Protein AF-A0A7Z9FIU4-F1 (afdb_monomer_lite)

pLDDT: mean 90.46, std 8.04, range [56.28, 97.62]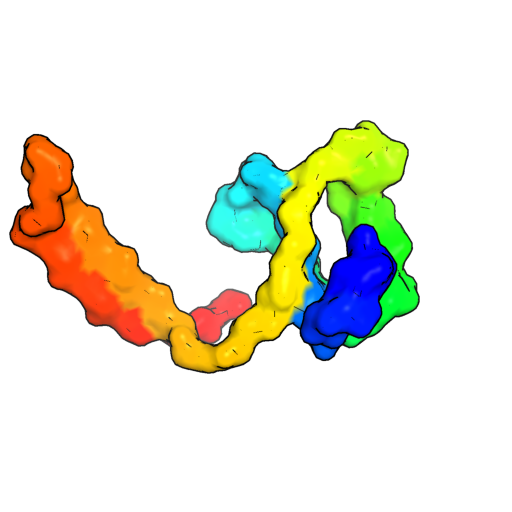

Foldseek 3Di:
DLVVCVVQPDFKWKAAPPDDPCPLIDTDGDPVCVVVSCVVQCVVVVGDIDIGHDDDDFDKDWDFDDDPNDTPDIDIDTDDDPD

Structure (mmCIF, N/CA/C/O backbone):
data_AF-A0A7Z9FIU4-F1
#
_entry.id   AF-A0A7Z9FIU4-F1
#
loop_
_atom_site.group_PDB
_atom_site.id
_atom_site.type_symbol
_atom_site.label_atom_id
_atom_site.label_alt_id
_atom_site.label_comp_id
_atom_site.label_asym_id
_atom_site.label_entity_id
_atom_site.label_seq_id
_atom_site.pdbx_PDB_ins_code
_atom_site.Cartn_x
_atom_site.Cartn_y
_atom_site.Cartn_z
_atom_site.occupancy
_atom_site.B_iso_or_equiv
_atom_site.auth_seq_id
_atom_site.auth_comp_id
_atom_site.auth_asym_id
_atom_site.auth_atom_id
_atom_site.pdbx_PDB_model_num
ATOM 1 N N . MET A 1 1 ? 5.275 11.454 -10.369 1.00 73.12 1 MET A N 1
ATOM 2 C CA . MET A 1 1 ? 5.515 10.038 -10.008 1.00 73.12 1 MET A CA 1
ATOM 3 C C . MET A 1 1 ? 7.000 9.700 -10.056 1.00 73.12 1 MET A C 1
ATOM 5 O O . MET A 1 1 ? 7.539 9.409 -9.005 1.00 73.12 1 MET A O 1
ATOM 9 N N . VAL A 1 2 ? 7.698 9.884 -11.185 1.00 81.50 2 VAL A N 1
ATOM 10 C CA . VAL A 1 2 ? 9.169 9.695 -11.284 1.00 81.50 2 VAL A CA 1
ATOM 11 C C . VAL A 1 2 ? 9.953 10.412 -10.170 1.00 81.50 2 VAL A C 1
ATOM 13 O O . VAL A 1 2 ? 10.712 9.784 -9.443 1.00 81.50 2 VAL A O 1
ATOM 16 N N . ASN A 1 3 ? 9.708 11.711 -9.950 1.00 89.19 3 ASN A N 1
ATOM 17 C CA . ASN A 1 3 ? 10.376 12.455 -8.868 1.00 89.19 3 ASN A CA 1
ATOM 18 C C . ASN A 1 3 ? 10.035 11.939 -7.461 1.00 89.19 3 ASN A C 1
ATOM 20 O O . ASN A 1 3 ? 10.842 12.086 -6.550 1.00 89.19 3 ASN A O 1
ATOM 24 N N . PHE A 1 4 ? 8.849 11.351 -7.280 1.00 89.94 4 PHE A N 1
ATOM 25 C CA . PHE A 1 4 ? 8.459 10.750 -6.007 1.00 89.94 4 PHE A CA 1
ATOM 26 C C . PHE A 1 4 ? 9.228 9.446 -5.779 1.00 89.94 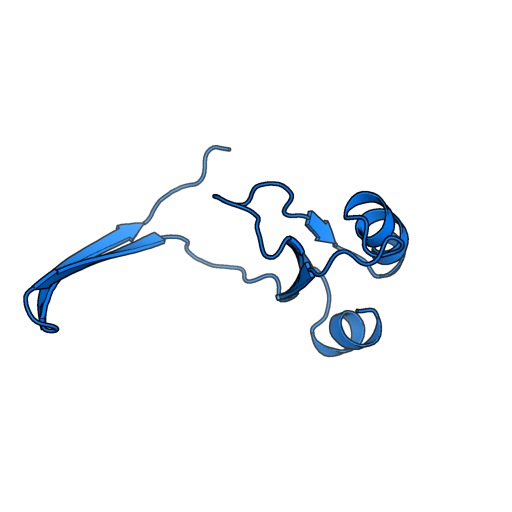4 PHE A C 1
ATOM 28 O O . PHE A 1 4 ? 9.869 9.317 -4.744 1.00 89.94 4 PHE A O 1
ATOM 35 N N . GLY A 1 5 ? 9.269 8.545 -6.769 1.00 90.31 5 GLY A N 1
ATOM 36 C CA . GLY A 1 5 ? 10.051 7.304 -6.694 1.00 90.31 5 GLY A CA 1
ATOM 37 C C . GLY A 1 5 ? 11.551 7.551 -6.498 1.00 90.31 5 GLY A C 1
ATOM 38 O O . GLY A 1 5 ? 12.187 6.882 -5.697 1.00 90.31 5 GLY A O 1
ATOM 39 N N . LYS A 1 6 ? 12.124 8.587 -7.126 1.00 91.62 6 LYS A N 1
ATOM 40 C CA . LYS A 1 6 ? 13.521 8.994 -6.868 1.00 91.62 6 LYS A CA 1
ATOM 41 C C . LYS A 1 6 ? 13.758 9.497 -5.444 1.00 91.62 6 LYS A C 1
ATOM 43 O O . LYS A 1 6 ? 14.866 9.360 -4.939 1.00 91.62 6 LYS A O 1
ATOM 48 N N . LYS A 1 7 ? 12.748 10.114 -4.824 1.00 94.56 7 LYS A N 1
ATOM 49 C CA . LYS A 1 7 ? 12.841 10.675 -3.471 1.00 94.56 7 LYS A CA 1
ATOM 50 C C . LYS A 1 7 ? 12.622 9.618 -2.388 1.00 94.56 7 LYS A C 1
ATOM 52 O O . LYS A 1 7 ? 13.361 9.626 -1.413 1.00 94.56 7 LYS A O 1
ATOM 57 N N . MET A 1 8 ? 11.613 8.762 -2.548 1.00 93.19 8 MET A N 1
ATOM 58 C CA . MET A 1 8 ? 11.257 7.736 -1.559 1.00 93.19 8 MET A CA 1
ATOM 59 C C . MET A 1 8 ? 12.039 6.432 -1.744 1.00 93.19 8 MET A C 1
ATOM 61 O O . MET A 1 8 ? 12.146 5.645 -0.815 1.00 93.19 8 MET A O 1
ATOM 65 N N . GLY A 1 9 ? 12.614 6.211 -2.928 1.00 93.38 9 GLY A N 1
ATOM 66 C CA . GLY A 1 9 ? 13.107 4.900 -3.326 1.00 93.38 9 GLY A CA 1
ATOM 67 C C . GLY A 1 9 ? 11.985 4.030 -3.892 1.00 93.38 9 GLY A C 1
ATOM 68 O O . GLY A 1 9 ? 10.814 4.405 -3.890 1.00 93.38 9 GLY A O 1
ATOM 69 N N . TYR A 1 10 ? 12.375 2.875 -4.424 1.00 94.62 10 TYR A N 1
ATOM 70 C CA . TYR A 1 10 ? 11.453 1.831 -4.863 1.00 94.62 10 TYR A CA 1
ATOM 71 C C . TYR A 1 10 ? 11.603 0.608 -3.944 1.00 94.62 10 TYR A C 1
ATOM 73 O O . TYR A 1 10 ? 12.716 0.375 -3.460 1.00 94.62 10 TYR A O 1
ATOM 81 N N . PRO A 1 11 ? 10.545 -0.202 -3.754 1.00 96.62 11 PRO A N 1
ATOM 82 C CA . PRO A 1 11 ? 9.243 -0.124 -4.426 1.00 96.62 11 PRO A CA 1
ATOM 83 C C . PRO A 1 11 ? 8.339 1.024 -3.964 1.00 96.62 11 PRO A C 1
ATOM 85 O O . PRO A 1 11 ? 8.405 1.482 -2.827 1.00 96.62 11 PRO A O 1
ATOM 88 N N . ILE A 1 12 ? 7.457 1.458 -4.865 1.00 96.56 12 ILE A N 1
ATOM 89 C CA . ILE A 1 12 ? 6.323 2.334 -4.543 1.00 96.56 12 ILE A CA 1
ATOM 90 C C . ILE A 1 12 ? 5.014 1.636 -4.899 1.00 96.56 12 ILE A C 1
ATOM 92 O O . ILE A 1 12 ? 4.987 0.738 -5.744 1.00 96.56 12 ILE A O 1
ATOM 96 N N . ILE A 1 13 ? 3.921 2.077 -4.286 1.00 95.31 13 ILE A N 1
ATOM 97 C CA . ILE A 1 13 ? 2.581 1.567 -4.555 1.00 95.31 13 ILE A CA 1
ATOM 98 C C . ILE A 1 13 ? 1.751 2.607 -5.311 1.00 95.31 13 ILE A C 1
ATOM 100 O O . ILE A 1 13 ? 1.707 3.777 -4.930 1.00 95.31 13 ILE A O 1
ATOM 104 N N . LEU A 1 14 ? 1.071 2.167 -6.369 1.00 94.44 14 LEU A N 1
ATOM 105 C CA . LEU A 1 14 ? 0.084 2.941 -7.121 1.00 94.44 14 LEU A CA 1
ATOM 106 C C . LEU A 1 14 ? -1.316 2.366 -6.876 1.00 94.44 14 LEU A C 1
ATOM 108 O O . LEU A 1 14 ? -1.505 1.154 -6.980 1.00 94.44 14 LEU A O 1
ATOM 112 N N . LYS A 1 15 ? -2.301 3.218 -6.562 1.00 93.56 15 LYS A N 1
ATOM 113 C CA . LYS A 1 15 ? -3.681 2.783 -6.249 1.00 93.56 15 LYS A CA 1
ATOM 114 C C . LYS A 1 15 ? -4.731 3.740 -6.826 1.00 93.56 15 LYS A C 1
ATOM 116 O O . LYS A 1 15 ? -4.530 4.952 -6.721 1.00 93.56 15 LYS A O 1
ATOM 121 N N . PRO A 1 16 ? -5.859 3.273 -7.389 1.00 91.19 16 PRO A N 1
ATOM 122 C CA . PRO A 1 16 ? -6.977 4.147 -7.731 1.00 91.19 16 PRO A CA 1
ATOM 123 C C . PRO A 1 16 ? -7.564 4.782 -6.472 1.00 91.19 16 PRO A C 1
ATOM 125 O O . PRO A 1 16 ? -7.561 4.175 -5.401 1.00 91.19 16 PRO A O 1
ATOM 128 N N . ARG A 1 17 ? -8.095 6.002 -6.583 1.00 88.31 17 ARG A N 1
ATOM 129 C CA . ARG A 1 17 ? -8.708 6.683 -5.425 1.00 88.31 17 ARG A CA 1
ATOM 130 C C . ARG A 1 17 ? -10.046 6.077 -5.010 1.00 88.31 17 ARG A C 1
ATOM 132 O O . ARG A 1 17 ? -10.448 6.225 -3.863 1.00 88.31 17 ARG A O 1
ATOM 139 N N . ASP A 1 18 ? -10.721 5.438 -5.950 1.00 85.38 18 ASP A N 1
ATOM 140 C CA . ASP A 1 18 ? -12.009 4.763 -5.824 1.00 85.38 18 ASP A CA 1
ATOM 141 C C . ASP A 1 18 ? -11.871 3.236 -5.669 1.00 85.38 18 ASP A C 1
ATOM 143 O O . ASP A 1 18 ? -12.869 2.517 -5.678 1.00 85.38 18 ASP A O 1
ATOM 147 N N . GLY A 1 19 ? -10.645 2.727 -5.494 1.00 73.56 19 GLY A N 1
ATOM 148 C CA . GLY A 1 19 ? -10.385 1.308 -5.267 1.00 73.56 19 GLY A CA 1
ATOM 149 C C . GLY A 1 19 ? -10.847 0.845 -3.882 1.00 73.56 19 GLY A C 1
ATOM 150 O O . GLY A 1 19 ? -10.475 1.424 -2.863 1.00 73.56 19 GLY A O 1
ATOM 151 N N . ALA A 1 20 ? -11.622 -0.240 -3.835 1.00 73.31 20 ALA A N 1
ATOM 152 C CA . ALA A 1 20 ? -11.998 -0.919 -2.595 1.00 73.31 20 ALA A CA 1
ATOM 153 C C . ALA A 1 20 ? -11.083 -2.126 -2.333 1.00 73.31 20 ALA A C 1
ATOM 155 O O . ALA A 1 20 ? -10.779 -2.878 -3.257 1.00 73.31 20 ALA A O 1
ATOM 156 N N . GLY A 1 21 ? -10.670 -2.333 -1.076 1.00 66.69 21 GLY A N 1
ATOM 157 C CA . GLY A 1 21 ? -10.012 -3.572 -0.632 1.00 66.69 21 GLY A CA 1
ATOM 158 C C . GLY A 1 21 ? -8.772 -3.966 -1.441 1.00 66.69 21 GLY A C 1
ATOM 159 O O . GLY A 1 21 ? -8.702 -5.086 -1.932 1.00 66.69 21 GLY A O 1
ATOM 160 N N . ALA A 1 22 ? -7.835 -3.032 -1.634 1.00 70.00 22 ALA A N 1
ATOM 161 C CA . ALA A 1 22 ? -6.621 -3.199 -2.446 1.00 70.00 22 ALA A CA 1
ATOM 162 C C . ALA A 1 22 ? -6.844 -3.536 -3.938 1.00 70.00 22 ALA A C 1
ATOM 164 O O . ALA A 1 22 ? -5.872 -3.743 -4.667 1.00 70.00 22 ALA A O 1
ATOM 165 N N . SER A 1 23 ? -8.084 -3.520 -4.436 1.00 79.31 23 SER A N 1
ATOM 166 C CA . SER A 1 23 ? -8.372 -3.721 -5.857 1.00 79.31 23 SER A CA 1
ATOM 167 C C . SER A 1 23 ? -7.598 -2.733 -6.733 1.00 79.31 23 SER A C 1
ATOM 169 O O . SER A 1 23 ? -7.507 -1.544 -6.419 1.00 79.31 23 SER A O 1
ATOM 171 N N . ALA A 1 24 ? -7.028 -3.252 -7.825 1.00 84.56 24 ALA A N 1
ATOM 172 C CA . ALA A 1 24 ? -6.192 -2.510 -8.769 1.00 84.56 24 ALA A CA 1
ATOM 173 C C . ALA A 1 24 ? -4.997 -1.775 -8.122 1.00 84.56 24 ALA A C 1
ATOM 175 O O . ALA A 1 24 ? -4.542 -0.752 -8.631 1.00 84.56 24 ALA A O 1
ATOM 176 N N . THR A 1 25 ? -4.465 -2.307 -7.018 1.00 90.00 25 THR A N 1
ATOM 177 C CA . THR A 1 25 ? -3.201 -1.854 -6.423 1.00 90.00 25 THR A CA 1
ATOM 178 C C . THR A 1 25 ? -2.016 -2.454 -7.172 1.00 90.00 25 THR A C 1
ATOM 180 O O . THR A 1 25 ? -1.933 -3.667 -7.344 1.00 90.00 25 THR A O 1
ATOM 183 N N . TRP A 1 26 ? -1.068 -1.608 -7.570 1.00 92.56 26 TRP A N 1
ATOM 184 C CA . TRP A 1 26 ? 0.156 -2.013 -8.253 1.00 92.56 26 TRP A CA 1
ATOM 185 C C . TRP A 1 26 ? 1.371 -1.721 -7.388 1.00 92.56 26 TRP A C 1
ATOM 187 O O . TRP A 1 26 ? 1.560 -0.592 -6.932 1.00 92.56 26 TRP A O 1
ATOM 197 N N . ARG A 1 27 ? 2.233 -2.723 -7.216 1.00 94.44 27 ARG A N 1
ATOM 198 C CA . ARG A 1 27 ? 3.586 -2.532 -6.696 1.00 94.44 27 ARG A CA 1
ATOM 199 C C . ARG A 1 27 ? 4.530 -2.307 -7.870 1.00 94.44 27 ARG A C 1
ATOM 201 O O . ARG A 1 27 ? 4.606 -3.138 -8.768 1.00 94.44 27 ARG A O 1
ATOM 208 N N . VAL A 1 28 ? 5.237 -1.184 -7.853 1.00 96.25 28 VAL A N 1
ATOM 209 C CA . VAL A 1 28 ? 6.221 -0.821 -8.873 1.00 96.25 28 VAL A CA 1
ATOM 210 C C . VAL A 1 28 ? 7.600 -0.907 -8.244 1.00 96.25 28 VAL A C 1
ATOM 212 O O . VAL A 1 28 ? 7.938 -0.091 -7.387 1.00 96.25 28 VAL A O 1
ATOM 215 N N . ASP A 1 29 ? 8.401 -1.886 -8.660 1.00 96.56 29 ASP A N 1
ATOM 216 C CA . ASP A 1 29 ? 9.711 -2.145 -8.060 1.00 96.56 29 ASP A CA 1
ATOM 217 C C . ASP A 1 29 ? 10.818 -1.273 -8.665 1.00 96.56 29 ASP A C 1
ATOM 219 O O . ASP A 1 29 ? 11.875 -1.112 -8.049 1.00 96.56 29 ASP A O 1
ATOM 223 N N . LYS A 1 30 ? 10.631 -0.728 -9.878 1.00 95.75 30 LYS A N 1
ATOM 224 C CA . LYS A 1 30 ? 11.639 0.103 -10.567 1.00 95.75 30 LYS A CA 1
ATOM 225 C C . LYS A 1 30 ? 11.012 1.195 -11.430 1.00 95.75 30 LYS A C 1
ATOM 227 O O . LYS A 1 30 ? 9.957 1.017 -12.022 1.00 95.75 30 LYS A O 1
ATOM 232 N N . GLU A 1 31 ? 11.744 2.294 -11.627 1.00 95.75 31 GLU A N 1
ATOM 233 C CA . GLU A 1 31 ? 11.300 3.451 -12.430 1.00 95.75 31 GLU A CA 1
ATOM 234 C C . GLU A 1 31 ? 10.799 3.098 -13.834 1.00 95.75 31 GLU A C 1
ATOM 236 O O . GLU A 1 31 ? 9.792 3.636 -14.282 1.00 95.75 31 GLU A O 1
ATOM 241 N N . ARG A 1 32 ? 11.468 2.162 -14.514 1.00 94.94 32 ARG A N 1
ATOM 242 C CA . ARG A 1 32 ? 11.107 1.720 -15.872 1.00 94.94 32 ARG A CA 1
ATOM 243 C C . ARG A 1 32 ? 9.704 1.107 -15.981 1.00 94.94 32 ARG A C 1
ATOM 245 O O . ARG A 1 32 ? 9.169 1.029 -17.076 1.00 94.94 32 ARG A O 1
ATOM 252 N N . GLU A 1 33 ? 9.141 0.626 -14.874 1.00 94.94 33 GLU A N 1
ATOM 253 C CA . GLU A 1 33 ? 7.817 -0.008 -14.830 1.00 94.94 33 GLU A CA 1
ATOM 254 C C . GLU A 1 33 ? 6.697 1.032 -14.650 1.00 94.94 33 GLU A C 1
ATOM 256 O O . GLU A 1 33 ? 5.529 0.720 -14.876 1.00 94.94 33 GLU A O 1
ATOM 261 N N . LEU A 1 34 ? 7.037 2.283 -14.301 1.00 92.25 34 LEU A N 1
ATOM 262 C CA . LEU A 1 34 ? 6.054 3.337 -14.040 1.00 92.25 34 LEU A CA 1
ATOM 263 C C . LEU A 1 34 ? 5.182 3.653 -15.247 1.00 92.25 34 LEU A C 1
ATOM 265 O O . LEU A 1 34 ? 3.982 3.830 -15.085 1.00 92.25 34 LEU A O 1
ATOM 269 N N . GLU A 1 35 ? 5.772 3.760 -16.437 1.00 91.50 35 GLU A N 1
ATOM 270 C CA . GLU A 1 35 ? 5.026 4.147 -17.637 1.00 91.50 35 GLU A CA 1
ATOM 271 C C . GLU A 1 35 ? 3.932 3.125 -17.961 1.00 91.50 35 GLU A C 1
ATOM 273 O O . GLU A 1 35 ? 2.781 3.497 -18.182 1.00 91.50 35 GLU A O 1
ATOM 278 N N . HIS A 1 36 ? 4.274 1.836 -17.894 1.00 92.62 36 HIS A N 1
ATOM 279 C CA . HIS A 1 36 ? 3.323 0.754 -18.116 1.00 92.62 36 HIS A CA 1
ATOM 280 C C . HIS A 1 36 ? 2.230 0.724 -17.038 1.00 92.62 36 HIS A C 1
ATOM 282 O O . HIS A 1 36 ? 1.049 0.695 -17.371 1.00 92.62 36 HIS A O 1
ATOM 288 N N . ALA A 1 37 ? 2.598 0.840 -15.758 1.00 93.00 37 ALA A N 1
ATOM 289 C CA . ALA A 1 37 ? 1.619 0.867 -14.672 1.00 93.00 37 ALA A CA 1
ATOM 290 C C . ALA A 1 37 ? 0.674 2.085 -14.767 1.00 93.00 37 ALA A C 1
ATOM 292 O O . ALA A 1 37 ? -0.531 1.968 -14.558 1.00 93.00 37 ALA A O 1
ATOM 293 N N . MET A 1 38 ? 1.192 3.260 -15.139 1.00 91.00 38 MET A N 1
ATOM 294 C CA . MET A 1 38 ? 0.386 4.470 -15.348 1.00 91.00 38 MET A CA 1
ATOM 295 C C . MET A 1 38 ? -0.585 4.331 -16.524 1.00 91.00 38 MET A C 1
ATOM 297 O O . MET A 1 38 ? -1.703 4.851 -16.455 1.00 91.00 38 MET A O 1
ATOM 301 N N . HIS A 1 39 ? -0.159 3.663 -17.597 1.00 91.56 39 HIS A N 1
ATOM 302 C CA . HIS A 1 39 ? -1.017 3.354 -18.734 1.00 91.56 39 HIS A CA 1
ATOM 303 C C . HIS A 1 39 ? -2.189 2.465 -18.302 1.00 91.56 39 HIS A C 1
ATOM 305 O O . HIS A 1 39 ? -3.343 2.833 -18.517 1.00 91.56 39 HIS A O 1
ATOM 311 N N 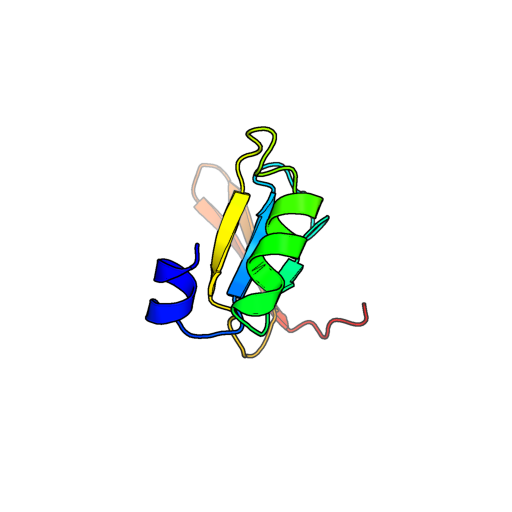. ASP A 1 40 ? -1.905 1.357 -17.618 1.00 90.56 40 ASP A N 1
ATOM 312 C CA . ASP A 1 40 ? -2.920 0.374 -17.219 1.00 90.56 40 ASP A CA 1
ATOM 313 C C . ASP A 1 40 ? -3.913 0.930 -16.189 1.00 90.56 40 ASP A C 1
ATOM 315 O O . ASP A 1 40 ? -5.088 0.566 -16.182 1.00 90.56 40 ASP A O 1
ATOM 319 N N . MET A 1 41 ? -3.478 1.884 -15.364 1.00 90.31 41 MET A N 1
ATOM 320 C CA . MET A 1 41 ? -4.351 2.606 -14.434 1.00 90.31 41 MET A CA 1
ATOM 321 C C . MET A 1 41 ? -5.158 3.743 -15.087 1.00 90.31 41 MET A C 1
ATOM 323 O O . MET A 1 41 ? -5.926 4.425 -14.405 1.00 90.31 41 MET A O 1
ATOM 327 N N . GLY A 1 42 ? -4.994 3.981 -16.391 1.00 92.12 42 GLY A N 1
ATOM 328 C CA . GLY A 1 42 ? -5.718 5.018 -17.127 1.00 92.12 42 GLY A CA 1
ATOM 329 C C . GLY A 1 42 ? -5.281 6.444 -16.789 1.00 92.12 42 GLY A C 1
ATOM 330 O O . GLY A 1 42 ? -6.017 7.395 -17.058 1.00 92.12 42 GLY A O 1
ATOM 331 N N . VAL A 1 43 ? -4.085 6.638 -16.219 1.00 92.31 43 VAL A N 1
ATOM 332 C CA . VAL A 1 43 ? -3.585 7.976 -15.845 1.00 92.31 43 VAL A CA 1
ATOM 333 C C . VAL A 1 43 ? -3.474 8.877 -17.076 1.00 92.31 43 VAL A C 1
ATOM 335 O O . VAL A 1 43 ? -3.816 10.057 -17.017 1.00 92.31 43 VAL A O 1
ATOM 338 N N . ILE A 1 44 ? -3.078 8.314 -18.223 1.00 87.50 44 ILE A N 1
ATOM 339 C CA . ILE A 1 44 ? -3.025 9.034 -19.508 1.00 87.50 44 ILE A CA 1
ATOM 340 C C . ILE A 1 44 ? -4.410 9.471 -20.013 1.00 87.50 44 ILE A C 1
ATOM 342 O O . ILE A 1 44 ? -4.509 10.391 -20.820 1.00 87.50 44 ILE A O 1
ATOM 346 N N . HIS A 1 45 ? -5.476 8.843 -19.514 1.00 91.56 45 HIS A N 1
ATOM 347 C CA . HIS A 1 45 ? -6.870 9.185 -19.793 1.00 91.56 45 HIS A CA 1
ATOM 348 C C . HIS A 1 45 ? -7.472 10.104 -18.716 1.00 91.56 45 HIS A C 1
ATOM 350 O O . HIS A 1 45 ? -8.673 10.361 -18.722 1.00 91.56 45 HIS A O 1
ATOM 356 N N . GLY A 1 46 ? -6.646 10.629 -17.804 1.00 92.25 46 GLY A N 1
ATOM 357 C CA . GLY A 1 46 ? -7.053 11.582 -16.772 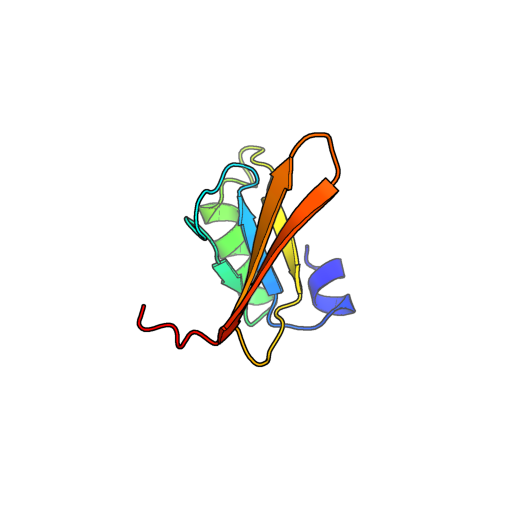1.00 92.25 46 GLY A CA 1
ATOM 358 C C . GLY A 1 46 ? -7.495 10.950 -15.452 1.00 92.25 46 GLY A C 1
ATOM 359 O O . GLY A 1 46 ? -7.967 11.674 -14.575 1.00 92.25 46 GLY A O 1
ATOM 360 N N . HIS A 1 47 ? -7.341 9.633 -15.273 1.00 92.06 47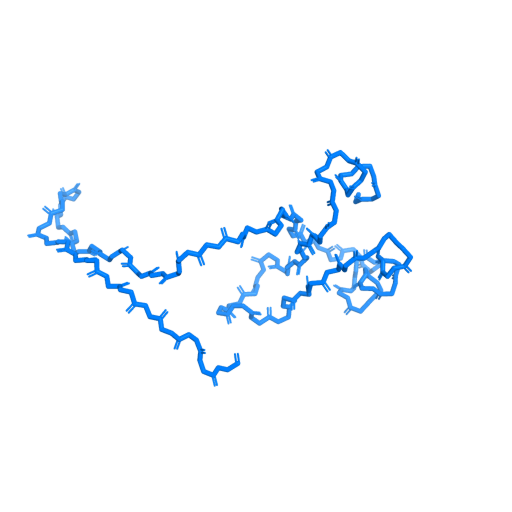 HIS A N 1
ATOM 361 C CA . HIS A 1 47 ? -7.656 8.993 -13.997 1.00 92.06 47 HIS A CA 1
ATOM 362 C C . HIS A 1 47 ? -6.700 9.469 -12.896 1.00 92.06 47 HIS A C 1
ATOM 364 O O . HIS A 1 47 ? -5.484 9.556 -13.080 1.00 92.06 47 HIS A O 1
ATOM 370 N N . SER A 1 48 ? -7.262 9.772 -11.726 1.00 92.00 48 SER A N 1
ATOM 371 C CA . SER A 1 48 ? -6.491 10.164 -10.548 1.00 92.00 48 SER A CA 1
ATOM 372 C C . SER A 1 48 ? -6.136 8.936 -9.717 1.00 92.00 48 SER A C 1
ATOM 374 O O . SER A 1 48 ? -6.999 8.116 -9.411 1.00 92.00 48 SER A O 1
ATOM 376 N N . ILE A 1 49 ? -4.872 8.848 -9.305 1.00 93.25 49 ILE A N 1
ATOM 377 C CA . ILE A 1 49 ? -4.359 7.762 -8.469 1.00 93.25 49 ILE A CA 1
ATOM 378 C C . ILE A 1 49 ? -3.632 8.315 -7.240 1.00 93.25 49 ILE A C 1
ATOM 380 O O . ILE A 1 49 ? -3.146 9.450 -7.249 1.00 93.25 49 ILE A O 1
ATOM 384 N N . ALA A 1 50 ? -3.544 7.502 -6.193 1.00 93.25 50 ALA A N 1
ATOM 385 C CA . ALA A 1 50 ? -2.632 7.689 -5.075 1.00 93.25 50 ALA A CA 1
ATOM 386 C C . ALA A 1 50 ? -1.273 7.039 -5.380 1.00 93.25 50 ALA A C 1
ATOM 388 O O . ALA A 1 50 ? -1.197 6.026 -6.079 1.00 93.25 50 ALA A O 1
ATOM 389 N N . VAL A 1 51 ? -0.207 7.642 -4.848 1.00 94.75 51 VAL A N 1
ATOM 390 C CA . VAL A 1 51 ? 1.166 7.131 -4.926 1.00 94.75 51 VAL A CA 1
ATOM 391 C C . VAL A 1 51 ? 1.748 7.130 -3.523 1.00 94.75 51 VAL A C 1
ATOM 393 O O . VAL A 1 51 ? 1.768 8.173 -2.868 1.00 94.75 51 VAL A O 1
ATOM 396 N N . GLU A 1 52 ? 2.205 5.971 -3.074 1.00 94.88 52 GLU A N 1
ATOM 397 C CA . GLU A 1 52 ? 2.625 5.728 -1.696 1.00 94.88 52 GLU A CA 1
ATOM 398 C C . GLU A 1 52 ? 3.977 5.007 -1.655 1.00 94.88 52 GLU A C 1
ATOM 400 O O . GLU A 1 52 ? 4.363 4.325 -2.605 1.00 94.88 52 GLU A O 1
ATOM 405 N N . GLU A 1 53 ? 4.707 5.166 -0.555 1.00 95.00 53 GLU A N 1
ATOM 406 C CA . GLU A 1 53 ? 5.875 4.337 -0.249 1.00 95.00 53 GLU A CA 1
ATOM 407 C C . GLU A 1 53 ? 5.428 2.900 0.055 1.00 95.00 53 GLU A C 1
ATOM 409 O O . GLU A 1 53 ? 4.358 2.685 0.630 1.00 95.00 53 GLU A O 1
ATOM 414 N N . PHE A 1 54 ? 6.234 1.911 -0.327 1.00 94.44 54 PHE A N 1
ATOM 415 C CA . PHE A 1 54 ? 6.022 0.548 0.142 1.00 94.44 54 PHE A CA 1
ATOM 416 C C . PHE A 1 54 ? 6.589 0.383 1.551 1.00 94.44 54 PHE A C 1
ATOM 418 O O . PHE A 1 54 ? 7.777 0.597 1.772 1.00 94.44 54 PHE A O 1
ATOM 425 N N . ILE A 1 55 ? 5.740 -0.028 2.489 1.00 92.81 55 ILE A N 1
ATOM 426 C CA . ILE A 1 55 ? 6.121 -0.223 3.886 1.00 92.81 55 ILE A CA 1
ATOM 427 C C . ILE A 1 55 ? 6.255 -1.716 4.168 1.00 92.81 55 ILE A C 1
ATOM 429 O O . ILE A 1 55 ? 5.356 -2.496 3.859 1.00 92.81 55 ILE A O 1
ATOM 433 N N . GLU A 1 56 ? 7.367 -2.102 4.787 1.00 90.75 56 GLU A N 1
ATOM 434 C CA . GLU A 1 56 ? 7.623 -3.468 5.242 1.00 90.75 56 GLU A CA 1
ATOM 435 C C . GLU A 1 56 ? 7.433 -3.572 6.756 1.00 90.75 56 GLU A C 1
ATOM 437 O O . GLU A 1 56 ? 7.805 -2.671 7.511 1.00 90.75 56 GLU A O 1
ATOM 442 N N . GLY A 1 57 ? 6.872 -4.688 7.218 1.00 90.75 57 GLY A N 1
ATOM 443 C CA . GLY A 1 57 ? 6.680 -4.916 8.642 1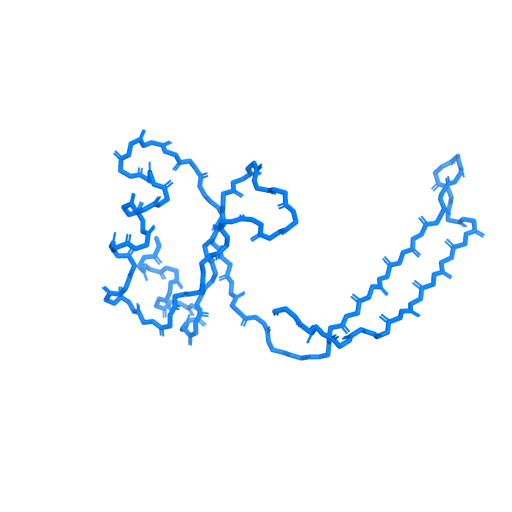.00 90.75 57 GLY A CA 1
ATOM 444 C C . GLY A 1 57 ? 5.620 -5.960 8.957 1.00 90.75 57 GLY A C 1
ATOM 445 O O . GLY A 1 57 ? 5.234 -6.773 8.122 1.00 90.75 57 GLY A O 1
ATOM 446 N N . HIS A 1 58 ? 5.169 -5.922 10.207 1.00 89.50 58 HIS A N 1
ATOM 447 C CA . HIS A 1 58 ? 4.071 -6.737 10.702 1.00 89.50 58 HIS A CA 1
ATOM 448 C C . HIS A 1 58 ? 2.738 -6.101 10.313 1.00 89.50 58 HIS A C 1
ATOM 450 O O . HIS A 1 58 ? 2.483 -4.954 10.680 1.00 89.50 58 HIS A O 1
ATOM 456 N N . GLU A 1 59 ? 1.882 -6.855 9.629 1.00 90.88 59 GLU A N 1
ATOM 457 C CA . GLU A 1 59 ? 0.549 -6.388 9.259 1.00 90.88 59 GLU A CA 1
ATOM 458 C C . GLU A 1 59 ? -0.517 -6.880 10.248 1.00 90.88 59 GLU A C 1
ATOM 460 O O . GLU A 1 59 ? -0.442 -7.976 10.809 1.00 90.88 59 GLU A O 1
ATOM 465 N N . GLY A 1 60 ? -1.501 -6.029 10.521 1.00 91.62 60 GLY A N 1
ATOM 466 C CA . GLY A 1 60 ? -2.527 -6.273 11.521 1.00 91.62 60 GLY A CA 1
ATOM 467 C C . GLY A 1 60 ? -3.710 -5.327 11.367 1.00 91.62 60 GLY A C 1
ATOM 468 O O . GLY A 1 60 ? -3.635 -4.327 10.656 1.00 91.62 60 GLY A O 1
ATOM 469 N N . PHE A 1 61 ? -4.792 -5.638 12.069 1.00 92.06 61 PHE A N 1
ATOM 470 C CA . PHE A 1 61 ? -5.963 -4.780 12.189 1.00 92.06 61 PHE A CA 1
ATOM 471 C C . PHE A 1 61 ? -5.950 -4.075 13.535 1.00 92.06 61 PHE A C 1
ATOM 473 O O . PHE A 1 61 ? -5.583 -4.671 14.552 1.00 92.06 61 PHE A O 1
ATOM 480 N N . TYR A 1 62 ? -6.378 -2.820 13.523 1.00 94.50 62 TYR A N 1
ATOM 481 C CA . TYR A 1 62 ? -6.718 -2.062 14.712 1.00 94.50 62 TYR A CA 1
ATOM 482 C C . TYR A 1 62 ? -8.125 -1.508 14.513 1.00 94.50 62 TYR A C 1
ATOM 484 O O . TYR A 1 62 ? -8.329 -0.554 13.760 1.00 94.50 62 TYR A O 1
ATOM 492 N N . ASP A 1 63 ? -9.087 -2.149 15.164 1.00 95.56 63 ASP A N 1
ATOM 493 C CA . ASP A 1 63 ? -10.508 -1.901 14.963 1.00 95.56 63 ASP A CA 1
ATOM 494 C C . ASP A 1 63 ? -11.118 -1.264 16.205 1.00 95.56 63 ASP A C 1
ATOM 496 O O . ASP A 1 63 ? -10.719 -1.535 17.341 1.00 95.56 63 ASP A O 1
ATOM 500 N N . THR A 1 64 ? -12.125 -0.417 15.988 1.00 96.88 64 THR A N 1
ATOM 501 C CA . THR A 1 64 ? -12.811 0.301 17.064 1.00 96.88 64 THR A CA 1
ATOM 502 C C . THR A 1 64 ? -14.325 0.276 16.881 1.00 96.88 64 THR A C 1
ATOM 504 O O . THR A 1 64 ? -14.847 0.430 15.777 1.00 96.88 64 THR A O 1
ATOM 507 N N . MET A 1 65 ? -15.054 0.127 17.987 1.00 96.94 65 MET A N 1
ATOM 508 C CA . MET A 1 65 ? -16.485 0.421 18.067 1.00 96.94 65 MET A CA 1
ATOM 509 C C . MET A 1 65 ? -16.664 1.776 18.743 1.00 96.94 65 MET A C 1
ATOM 511 O O . MET A 1 65 ? -16.250 1.953 19.891 1.00 96.94 65 MET A O 1
ATOM 515 N N . THR A 1 66 ? -17.301 2.728 18.057 1.00 97.31 66 THR A N 1
ATOM 516 C CA . THR A 1 66 ? -17.527 4.081 18.584 1.00 97.31 66 THR A CA 1
ATOM 517 C C . THR A 1 66 ? -19.013 4.375 18.794 1.00 97.31 66 THR A C 1
ATOM 519 O O . THR A 1 66 ? -19.863 3.960 18.008 1.00 97.31 66 THR A O 1
ATOM 522 N N . ALA A 1 67 ? -19.336 5.100 19.865 1.00 96.88 67 ALA A N 1
ATOM 523 C CA . ALA A 1 67 ? -20.686 5.560 20.177 1.00 96.88 67 ALA A CA 1
ATOM 524 C C . ALA A 1 67 ? -20.628 6.983 20.747 1.00 96.88 67 ALA A C 1
ATOM 526 O O . ALA A 1 67 ? -19.883 7.265 21.686 1.00 96.88 67 ALA A O 1
ATOM 527 N N . GLY A 1 68 ? -21.389 7.907 20.151 1.00 96.50 68 GLY A N 1
ATOM 528 C CA . GLY A 1 68 ? -21.401 9.313 20.576 1.00 96.50 68 GLY A CA 1
ATOM 529 C C . GLY A 1 68 ? -20.029 9.997 20.504 1.00 96.50 68 GLY A C 1
ATOM 530 O O . GLY A 1 68 ? -19.722 10.823 21.355 1.00 96.50 68 GLY A O 1
ATOM 531 N N . GLY A 1 69 ? -19.185 9.616 19.540 1.00 95.94 69 GLY A N 1
ATOM 532 C CA . GLY A 1 69 ? -17.822 10.142 19.398 1.00 95.94 69 GLY A CA 1
ATOM 533 C C . GLY A 1 69 ? -16.787 9.538 20.356 1.00 95.94 69 GLY A C 1
ATOM 534 O O . GLY A 1 69 ? -15.625 9.922 20.286 1.00 95.94 69 GLY A O 1
ATOM 535 N N . ASN A 1 70 ? -17.173 8.586 21.214 1.00 97.06 70 ASN A N 1
ATOM 536 C CA . ASN A 1 70 ? -16.267 7.906 22.142 1.00 97.06 70 ASN A CA 1
ATOM 537 C C . ASN A 1 70 ? -15.980 6.473 21.687 1.00 97.06 70 ASN A C 1
ATOM 539 O O . ASN A 1 70 ? -16.886 5.772 21.228 1.00 97.06 70 ASN A O 1
ATOM 543 N N . ILE A 1 71 ? -14.742 6.016 21.868 1.00 97.62 71 ILE A N 1
ATOM 544 C CA . ILE A 1 71 ? -14.356 4.614 21.666 1.00 97.62 71 ILE A CA 1
ATOM 545 C C . ILE A 1 71 ? -14.940 3.794 22.821 1.00 97.62 71 ILE A C 1
ATOM 547 O O . ILE A 1 71 ? -14.606 4.017 23.980 1.00 97.62 71 ILE A O 1
ATOM 551 N N . SER A 1 72 ? -15.849 2.872 22.510 1.00 96.69 72 SER A N 1
ATOM 552 C CA . SER A 1 72 ? -16.473 1.966 23.487 1.00 96.69 72 SER A CA 1
ATOM 553 C C . SER A 1 72 ? -15.740 0.627 23.586 1.00 96.69 72 SER A C 1
ATOM 555 O O . SER A 1 72 ? -15.804 -0.037 24.617 1.00 96.69 72 SER A O 1
ATOM 557 N N . HIS A 1 73 ? -15.056 0.225 22.513 1.00 97.19 73 HIS A N 1
ATOM 558 C CA . HIS A 1 73 ? -14.218 -0.966 22.458 1.00 97.19 73 HIS A CA 1
ATOM 559 C C . HIS A 1 73 ? -13.156 -0.805 21.366 1.00 97.19 73 HIS A C 1
ATOM 561 O O . HIS A 1 73 ? -13.434 -0.206 20.325 1.00 97.19 73 HIS A O 1
ATOM 567 N N . GLU A 1 74 ? -11.974 -1.365 21.597 1.00 97.06 74 GLU A N 1
ATOM 568 C CA . GLU A 1 74 ? -10.894 -1.482 20.621 1.00 97.06 74 GLU A CA 1
ATOM 569 C C . GLU A 1 74 ? -10.296 -2.888 20.687 1.00 97.06 74 GLU A C 1
ATOM 571 O O . GLU A 1 74 ? -10.278 -3.518 21.751 1.00 97.06 74 GLU A O 1
ATOM 576 N N . PHE A 1 75 ? -9.788 -3.372 19.560 1.00 96.12 75 PHE A N 1
ATOM 577 C CA . PHE A 1 75 ? -9.000 -4.594 19.516 1.00 96.12 75 PHE A CA 1
ATOM 578 C C . PHE A 1 75 ? -7.916 -4.503 18.448 1.00 96.12 75 PHE A C 1
ATOM 580 O O . PHE A 1 75 ? -8.055 -3.819 17.435 1.00 96.12 75 PHE A O 1
ATOM 587 N N . ILE A 1 76 ? -6.824 -5.222 18.698 1.00 95.81 76 ILE A N 1
ATOM 588 C CA . ILE A 1 76 ? -5.704 -5.364 17.775 1.00 95.81 76 ILE A CA 1
ATOM 589 C C . ILE A 1 76 ? -5.513 -6.840 17.450 1.00 95.81 76 ILE A C 1
ATOM 591 O O . ILE A 1 76 ? -5.649 -7.708 18.315 1.00 95.81 76 ILE A O 1
ATOM 595 N N . SER A 1 77 ? -5.218 -7.151 16.196 1.00 94.00 77 SER A N 1
ATOM 596 C CA . SER A 1 77 ? -4.925 -8.517 15.765 1.00 94.00 77 SER A CA 1
ATOM 597 C C . SER A 1 77 ? -3.862 -8.508 14.687 1.00 94.00 77 SER A C 1
ATOM 599 O O . SER A 1 77 ? -3.897 -7.681 13.784 1.00 94.00 77 SER A O 1
ATOM 601 N N . HIS A 1 78 ? -2.919 -9.440 14.774 1.00 91.88 78 HIS A N 1
ATOM 602 C CA . HIS A 1 78 ? -1.994 -9.710 13.681 1.00 91.88 78 HIS A CA 1
ATOM 603 C C . HIS A 1 78 ? -2.677 -10.655 12.695 1.00 91.88 78 HIS A C 1
ATOM 605 O O . HIS A 1 78 ? -3.313 -11.622 13.125 1.00 91.88 78 HIS A O 1
ATOM 611 N N . TYR A 1 79 ? -2.527 -10.414 11.397 1.00 87.88 79 TYR A N 1
ATOM 612 C CA . TYR A 1 79 ? -3.000 -11.349 10.385 1.00 87.88 79 TYR A CA 1
ATOM 613 C C . TYR A 1 79 ? -1.871 -11.716 9.431 1.00 87.88 79 TYR A C 1
ATOM 615 O O . TYR A 1 79 ? -0.973 -10.925 9.169 1.00 87.88 79 TYR A O 1
ATOM 623 N N . TYR A 1 80 ? -1.919 -12.947 8.932 1.00 83.44 80 TYR A N 1
ATOM 624 C CA . TYR A 1 80 ? -0.967 -13.444 7.950 1.00 83.44 80 TYR A CA 1
ATOM 625 C C . TYR A 1 80 ? -1.684 -13.496 6.599 1.00 83.44 80 TYR A C 1
ATOM 627 O O . TYR A 1 80 ? -2.595 -14.318 6.446 1.00 83.44 80 TYR A O 1
ATOM 635 N N . PRO A 1 81 ? -1.362 -12.596 5.652 1.00 72.88 81 PRO A N 1
ATOM 636 C CA . PRO A 1 81 ? -2.001 -12.593 4.344 1.00 72.88 81 PRO A CA 1
ATOM 637 C C . PRO A 1 81 ? -1.717 -13.914 3.616 1.00 72.88 81 PRO A C 1
ATOM 639 O O . PRO A 1 81 ? -0.574 -14.357 3.533 1.00 72.88 81 PRO A O 1
ATOM 642 N N . ASN A 1 82 ? -2.776 -14.549 3.108 1.00 65.62 82 ASN A N 1
ATOM 643 C CA . ASN A 1 82 ? -2.718 -15.809 2.352 1.00 65.62 82 ASN A CA 1
ATOM 644 C C . ASN A 1 82 ? -3.137 -15.630 0.879 1.00 65.62 82 ASN A C 1
ATOM 646 O O . ASN A 1 82 ? -3.428 -16.619 0.204 1.00 65.62 82 ASN A O 1
ATOM 650 N N . VAL A 1 83 ? -3.239 -14.383 0.410 1.00 56.28 83 VAL A N 1
ATOM 651 C CA . VAL A 1 83 ? -3.621 -14.013 -0.963 1.00 56.28 83 VAL A CA 1
ATOM 652 C C . VAL A 1 83 ? -2.486 -13.291 -1.663 1.00 56.28 83 VAL A C 1
ATOM 654 O O . VAL A 1 83 ? -1.772 -12.531 -0.972 1.00 56.28 83 VAL A O 1
#

Secondary structure (DSSP, 8-state):
-HHHHHHH-S-EEEEETT--TTTT-EEE-SGGGHHHHHHHTTGGGT--EEEEE---S--EEEEEEEETTEEEEEEEEE-----

Radius of gyration: 16.58 Å; chains: 1; bounding box: 35×28×43 Å

Sequence (83 aa):
MVNFGKKMGYPIILKPRDGAGASATWRVDKERELEHAMHDMGVIHGHSIAVEEFIEGHEGFYDTMTAGGNISHEFISHYYPNV